Protein AF-D5XBJ7-F1 (afdb_monomer_lite)

Foldseek 3Di:
DDFFPVVVQPVPPPPVSVCLLPVLLPVLLVLLQVLLVVCVVVVPLDDPSVVSNLVSLQCNLVSLVVVLVVCCVPPVVVCVVVVVGLAPLNVLLVVLSSCLSVLSNVSNCLSVCVPPPPHDSVVSSVSNNVSSVSSVVSNVSSVVSRGDDRCPCVPPPPPPDD

InterPro domains:
  IPR046547 Protein of unknown function DUF6803 [PF20617] (1-156)

Radius of gyration: 18.48 Å; chains: 1; bounding box: 48×44×53 Å

Structure (mmCIF, N/CA/C/O backbone):
data_AF-D5XBJ7-F1
#
_entry.id   AF-D5XBJ7-F1
#
loop_
_atom_site.group_PDB
_atom_site.id
_atom_site.type_symbol
_atom_site.label_atom_id
_atom_site.label_alt_id
_atom_site.label_comp_id
_atom_site.label_asym_id
_atom_site.label_entity_id
_atom_site.label_seq_id
_atom_site.pdbx_PDB_ins_code
_atom_site.Cartn_x
_atom_site.Cartn_y
_atom_site.Cartn_z
_atom_site.occupancy
_atom_site.B_iso_or_equiv
_atom_site.auth_seq_id
_atom_site.auth_comp_id
_atom_site.auth_asym_id
_atom_site.auth_atom_id
_atom_site.pdbx_PDB_model_num
ATOM 1 N N . MET A 1 1 ? 24.979 -7.067 -12.080 1.00 55.56 1 MET A N 1
ATOM 2 C CA . MET A 1 1 ? 23.915 -7.919 -11.509 1.00 55.56 1 MET A CA 1
ATOM 3 C C . MET A 1 1 ? 22.605 -7.275 -11.901 1.00 55.56 1 MET A C 1
ATOM 5 O O . MET A 1 1 ? 22.445 -6.099 -11.602 1.00 55.56 1 MET A O 1
ATOM 9 N N . ASN A 1 2 ? 21.752 -7.970 -12.651 1.00 74.50 2 ASN A N 1
ATOM 10 C CA . ASN A 1 2 ? 20.471 -7.403 -13.062 1.00 74.50 2 ASN A CA 1
ATOM 11 C C . ASN A 1 2 ? 19.551 -7.367 -11.830 1.00 74.50 2 ASN A C 1
ATOM 13 O O . ASN A 1 2 ? 19.468 -8.354 -11.103 1.00 74.50 2 ASN A O 1
ATOM 17 N N . MET A 1 3 ? 18.941 -6.222 -11.538 1.00 83.50 3 MET A N 1
ATOM 18 C CA . MET A 1 3 ? 17.996 -6.068 -10.423 1.00 83.50 3 MET A CA 1
ATOM 19 C C . MET A 1 3 ? 16.570 -6.135 -10.972 1.00 83.50 3 MET A C 1
ATOM 21 O O . MET A 1 3 ? 16.345 -5.818 -12.139 1.00 83.50 3 MET A O 1
ATOM 25 N N . THR A 1 4 ? 15.592 -6.517 -10.153 1.00 88.31 4 THR A N 1
ATOM 26 C CA . THR A 1 4 ? 14.179 -6.317 -10.523 1.00 88.31 4 THR A CA 1
ATOM 27 C C . THR A 1 4 ? 13.886 -4.821 -10.683 1.00 88.31 4 THR A C 1
ATOM 29 O O . THR A 1 4 ? 14.533 -3.986 -10.044 1.00 88.31 4 THR A O 1
ATOM 32 N N . HIS A 1 5 ? 12.896 -4.461 -11.498 1.00 88.69 5 HIS A N 1
ATOM 33 C CA . HIS A 1 5 ? 12.428 -3.079 -11.627 1.00 88.69 5 HIS A CA 1
ATOM 34 C C . HIS A 1 5 ? 11.947 -2.522 -10.285 1.00 88.69 5 HIS A C 1
ATOM 36 O O . HIS A 1 5 ? 12.110 -1.334 -10.012 1.00 88.69 5 HIS A O 1
ATOM 42 N N . TYR A 1 6 ? 11.406 -3.381 -9.414 1.00 87.25 6 TYR A N 1
ATOM 43 C CA . TYR A 1 6 ? 11.057 -2.996 -8.051 1.00 87.25 6 TYR A CA 1
ATOM 44 C C . TYR A 1 6 ? 12.282 -2.531 -7.254 1.00 87.25 6 TYR A C 1
ATOM 46 O O . TYR A 1 6 ? 12.272 -1.445 -6.677 1.00 87.25 6 TYR A O 1
ATOM 54 N N . MET A 1 7 ? 13.362 -3.314 -7.248 1.00 88.31 7 MET A N 1
ATOM 55 C CA . MET A 1 7 ? 14.564 -2.920 -6.513 1.00 88.31 7 MET A CA 1
ATOM 56 C C . MET A 1 7 ? 15.309 -1.757 -7.161 1.00 88.31 7 MET A C 1
ATOM 58 O O . MET A 1 7 ? 15.878 -0.927 -6.454 1.00 88.31 7 MET A O 1
ATOM 62 N N . GLU A 1 8 ? 15.281 -1.651 -8.485 1.00 89.38 8 GLU A N 1
ATOM 63 C CA . GLU A 1 8 ? 15.838 -0.499 -9.191 1.00 89.38 8 GLU A CA 1
ATOM 64 C C . GLU A 1 8 ? 15.095 0.799 -8.855 1.00 89.38 8 GLU A C 1
ATOM 66 O O . GLU A 1 8 ? 15.740 1.822 -8.613 1.00 89.38 8 GLU A O 1
ATOM 71 N N . LEU A 1 9 ? 13.758 0.762 -8.775 1.00 90.19 9 LEU A N 1
ATOM 72 C CA . LEU A 1 9 ? 12.941 1.904 -8.358 1.00 90.19 9 LEU A CA 1
ATOM 73 C C . LEU A 1 9 ? 13.405 2.435 -6.997 1.00 90.19 9 LEU A C 1
ATOM 75 O O . LEU A 1 9 ? 13.548 3.643 -6.825 1.00 90.19 9 LEU A O 1
ATOM 79 N N . LEU A 1 10 ? 13.665 1.537 -6.046 1.00 88.50 10 LEU A N 1
ATOM 80 C CA . LEU A 1 10 ? 14.089 1.878 -4.685 1.00 88.50 10 LEU A CA 1
ATOM 81 C C . LEU A 1 10 ? 15.552 2.333 -4.592 1.00 88.50 10 LEU A C 1
ATOM 83 O O . LEU A 1 10 ? 15.912 3.091 -3.687 1.00 88.50 10 LEU A O 1
ATOM 87 N N . ALA A 1 11 ? 16.406 1.850 -5.494 1.00 88.06 11 ALA A N 1
ATOM 88 C CA . ALA A 1 11 ? 17.823 2.202 -5.543 1.00 88.06 11 ALA A CA 1
ATOM 89 C C . ALA A 1 11 ? 18.071 3.521 -6.288 1.00 88.06 11 ALA A C 1
ATOM 91 O O . ALA A 1 11 ? 19.027 4.239 -5.994 1.00 88.06 11 ALA A O 1
ATOM 92 N N . THR A 1 12 ? 17.198 3.863 -7.232 1.00 90.25 12 THR A N 1
ATOM 93 C CA . THR A 1 12 ? 17.296 5.101 -8.004 1.00 90.25 12 THR A CA 1
ATOM 94 C C . THR A 1 12 ? 16.882 6.294 -7.142 1.00 90.25 12 THR A C 1
ATOM 96 O O . THR A 1 12 ? 15.922 6.216 -6.382 1.00 90.25 12 THR A O 1
ATOM 99 N N . ASN A 1 13 ? 17.584 7.425 -7.276 1.00 89.06 13 ASN A N 1
ATOM 100 C CA . ASN A 1 13 ? 17.248 8.685 -6.598 1.00 89.06 13 ASN A CA 1
ATOM 101 C C . ASN A 1 13 ? 17.095 8.550 -5.065 1.00 89.06 13 ASN A C 1
ATOM 103 O O . ASN A 1 13 ? 16.156 9.074 -4.453 1.00 89.06 13 ASN A O 1
ATOM 107 N N . GLN A 1 14 ? 18.010 7.816 -4.427 1.00 87.62 14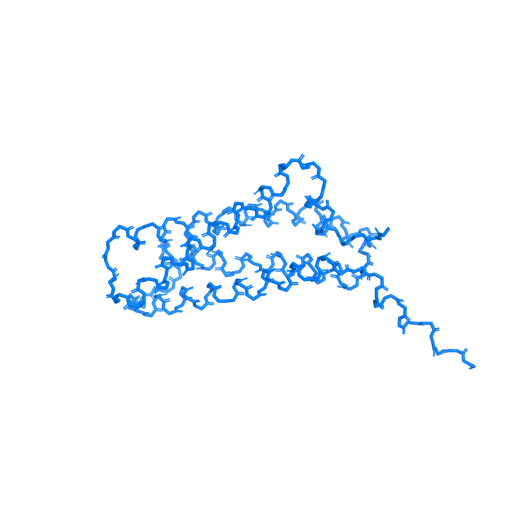 GLN A N 1
ATOM 108 C CA . GLN A 1 14 ? 18.061 7.749 -2.970 1.00 87.62 14 GLN A CA 1
ATOM 109 C C . GLN A 1 14 ? 18.389 9.128 -2.369 1.00 87.62 14 GLN A C 1
ATOM 111 O O . GLN A 1 14 ? 19.243 9.839 -2.900 1.00 87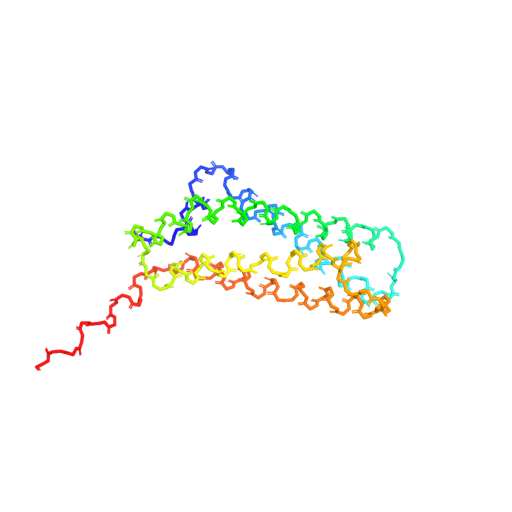.62 14 GLN A O 1
ATOM 116 N N . PRO A 1 15 ? 17.726 9.520 -1.262 1.00 92.12 15 PRO A N 1
ATOM 117 C CA . PRO A 1 15 ? 16.852 8.696 -0.411 1.00 92.12 15 PRO A CA 1
ATOM 118 C C . PRO A 1 15 ? 15.354 8.748 -0.772 1.00 92.12 15 PRO A C 1
ATOM 120 O O . PRO A 1 15 ? 14.552 8.034 -0.172 1.00 92.12 15 PRO A O 1
ATOM 123 N N . TRP A 1 16 ? 14.953 9.589 -1.725 1.00 94.62 16 TRP A N 1
ATOM 124 C CA . TRP A 1 16 ? 13.551 9.965 -1.925 1.00 94.62 16 TRP A CA 1
ATOM 125 C C . TRP A 1 16 ? 12.658 8.813 -2.376 1.0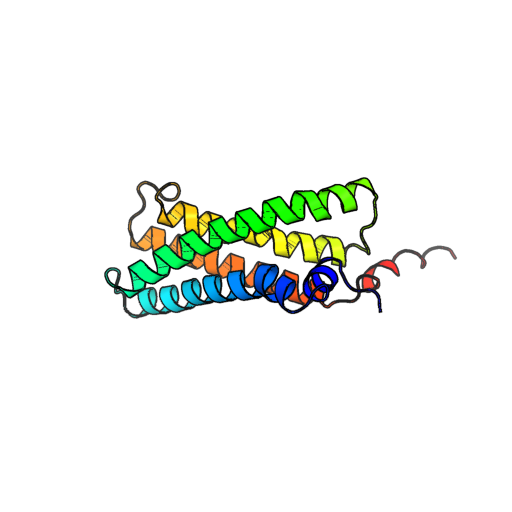0 94.62 16 TRP A C 1
ATOM 127 O O . TRP A 1 16 ? 11.584 8.628 -1.803 1.00 94.62 16 TRP A O 1
ATOM 137 N N . ASN A 1 17 ? 13.100 8.006 -3.344 1.00 94.12 17 ASN A N 1
ATOM 138 C CA . ASN A 1 17 ? 12.294 6.882 -3.824 1.00 94.12 17 ASN A CA 1
ATOM 139 C C . ASN A 1 17 ? 12.061 5.842 -2.725 1.00 94.12 17 ASN A C 1
ATOM 141 O O . ASN A 1 17 ? 10.941 5.372 -2.552 1.00 94.12 17 ASN A O 1
ATOM 145 N N . LEU A 1 18 ? 13.092 5.524 -1.939 1.00 92.50 18 LEU A N 1
ATOM 146 C CA . LEU A 1 18 ? 12.968 4.601 -0.812 1.00 92.50 18 LEU A CA 1
ATOM 147 C C . LEU A 1 18 ? 11.977 5.134 0.229 1.00 92.50 18 LEU A C 1
ATOM 149 O O . LEU A 1 18 ? 11.135 4.383 0.722 1.00 92.50 18 LEU A O 1
ATOM 153 N N . ILE A 1 19 ? 12.030 6.433 0.532 1.00 95.31 19 ILE A N 1
ATOM 154 C CA . ILE A 1 19 ? 11.104 7.053 1.485 1.00 95.31 19 ILE A CA 1
ATOM 155 C C . ILE A 1 19 ? 9.660 6.967 0.979 1.00 95.31 19 ILE A C 1
ATOM 157 O O . ILE A 1 19 ? 8.776 6.531 1.717 1.00 95.31 19 ILE A O 1
ATOM 161 N N . ILE A 1 20 ? 9.428 7.357 -0.275 1.00 95.12 20 ILE A N 1
ATOM 162 C CA . ILE A 1 20 ? 8.088 7.458 -0.863 1.00 95.12 20 ILE A CA 1
ATOM 163 C C . ILE A 1 20 ? 7.487 6.072 -1.099 1.00 95.12 20 ILE A C 1
ATOM 165 O O . ILE A 1 20 ? 6.368 5.802 -0.677 1.00 95.12 20 ILE A O 1
ATOM 169 N N . PHE A 1 21 ? 8.221 5.175 -1.755 1.00 94.62 21 PHE A N 1
ATOM 170 C CA . PHE A 1 21 ? 7.684 3.887 -2.193 1.00 94.62 21 PHE A CA 1
ATOM 171 C C . PHE A 1 21 ? 7.765 2.795 -1.119 1.00 94.62 21 PHE A C 1
ATOM 173 O O . PHE A 1 21 ? 7.108 1.765 -1.255 1.00 94.62 21 PHE A O 1
ATOM 180 N N . MET A 1 22 ? 8.517 2.989 -0.034 1.00 93.88 22 MET A N 1
ATOM 181 C CA . MET A 1 22 ? 8.648 1.963 1.004 1.00 93.88 22 MET A CA 1
ATOM 182 C C . MET A 1 22 ? 8.515 2.506 2.416 1.00 93.88 22 MET A C 1
ATOM 184 O O . MET A 1 22 ? 7.640 2.040 3.140 1.00 93.88 22 MET A O 1
ATOM 188 N N . ALA A 1 23 ? 9.340 3.472 2.824 1.00 94.75 23 ALA A N 1
ATOM 189 C CA . ALA A 1 23 ? 9.404 3.847 4.236 1.00 94.75 23 ALA A CA 1
ATOM 190 C C . ALA A 1 23 ? 8.064 4.392 4.746 1.00 94.75 23 ALA A C 1
ATOM 192 O O . ALA A 1 23 ? 7.570 3.928 5.769 1.00 94.75 23 ALA A O 1
ATOM 193 N N . VAL A 1 24 ? 7.441 5.328 4.021 1.00 95.75 24 VAL A N 1
ATOM 194 C CA . VAL A 1 24 ? 6.146 5.896 4.424 1.00 95.75 24 VAL A CA 1
ATOM 195 C C . VAL A 1 24 ? 5.044 4.823 4.465 1.00 95.75 24 VAL A C 1
ATOM 197 O O . VAL A 1 24 ? 4.404 4.699 5.512 1.00 95.75 24 VAL A O 1
ATOM 200 N N . PRO A 1 25 ? 4.827 4.005 3.412 1.00 93.62 25 PRO A N 1
ATOM 201 C CA . PRO A 1 25 ? 3.854 2.916 3.465 1.00 93.62 25 PRO A CA 1
ATOM 202 C C . PRO A 1 25 ? 4.092 1.920 4.601 1.00 93.62 25 PRO A C 1
ATOM 204 O O . PRO A 1 25 ? 3.144 1.558 5.294 1.00 93.62 25 PRO A O 1
ATOM 207 N N . VAL A 1 26 ? 5.342 1.490 4.804 1.00 94.19 26 VAL A N 1
ATOM 208 C CA . VAL A 1 26 ? 5.696 0.476 5.807 1.00 94.19 26 VAL A CA 1
ATOM 209 C C . VAL A 1 26 ? 5.501 1.022 7.214 1.00 94.19 26 VAL A C 1
ATOM 211 O O . VAL A 1 26 ? 4.811 0.387 7.999 1.00 94.19 26 VAL A O 1
ATOM 214 N N . ILE A 1 27 ? 5.992 2.227 7.516 1.00 95.69 27 ILE A N 1
ATOM 215 C CA . ILE A 1 27 ? 5.816 2.843 8.841 1.00 95.69 27 ILE A CA 1
ATOM 216 C C . ILE A 1 27 ? 4.329 3.007 9.169 1.00 95.69 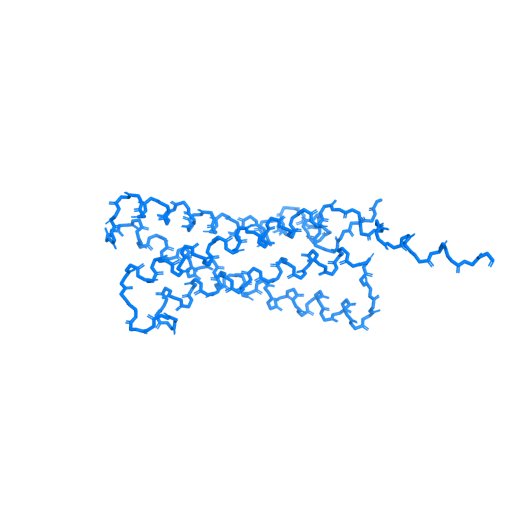27 ILE A C 1
ATOM 218 O O . ILE A 1 27 ? 3.903 2.724 10.292 1.00 95.69 27 ILE A O 1
ATOM 222 N N . LEU A 1 28 ? 3.517 3.444 8.201 1.00 95.38 28 LEU A N 1
ATOM 223 C CA . LEU A 1 28 ? 2.075 3.567 8.403 1.00 95.38 28 LEU A CA 1
ATOM 224 C C . LEU A 1 28 ? 1.421 2.199 8.627 1.00 95.38 28 LEU A C 1
ATOM 226 O O . LEU A 1 28 ? 0.641 2.049 9.567 1.00 95.38 28 LEU A O 1
ATOM 230 N N . ALA A 1 29 ? 1.756 1.198 7.814 1.00 93.44 29 ALA A N 1
ATOM 231 C CA . ALA A 1 29 ? 1.214 -0.149 7.949 1.00 93.44 29 ALA A CA 1
ATOM 232 C C . ALA A 1 29 ? 1.624 -0.824 9.267 1.00 93.44 29 ALA A C 1
ATOM 234 O O . ALA A 1 29 ? 0.792 -1.447 9.922 1.00 93.44 29 ALA A O 1
ATOM 235 N N . GLU A 1 30 ? 2.872 -0.660 9.701 1.00 94.44 30 GLU A N 1
ATOM 236 C CA . GLU A 1 30 ? 3.365 -1.149 10.991 1.00 94.44 30 GLU A CA 1
ATOM 237 C C . GLU A 1 30 ? 2.695 -0.418 12.154 1.00 94.44 30 GLU A C 1
ATOM 239 O O . GLU A 1 30 ? 2.290 -1.053 13.125 1.00 94.44 30 GLU A O 1
ATOM 244 N N . THR A 1 31 ? 2.487 0.898 12.041 1.00 94.50 31 THR A N 1
ATOM 245 C CA . THR A 1 31 ? 1.729 1.666 13.041 1.00 94.50 31 THR A CA 1
ATOM 246 C C . THR A 1 31 ? 0.314 1.111 13.186 1.00 94.50 31 THR A C 1
ATOM 248 O O . THR A 1 31 ? -0.164 0.915 14.308 1.00 94.50 31 THR A O 1
ATOM 251 N N . VAL A 1 32 ? -0.352 0.811 12.067 1.00 94.19 32 VAL A N 1
ATOM 252 C CA . VAL A 1 32 ? -1.668 0.161 12.059 1.00 94.19 32 VAL A CA 1
ATOM 253 C C . VAL A 1 32 ? -1.586 -1.220 12.711 1.00 94.19 32 VAL A C 1
ATOM 255 O O . VAL A 1 32 ? -2.331 -1.485 13.647 1.00 94.19 32 VAL A O 1
ATOM 258 N N . ALA A 1 33 ? -0.642 -2.067 12.302 1.00 93.06 33 ALA A N 1
ATOM 259 C CA . ALA A 1 33 ? -0.496 -3.426 12.820 1.00 93.06 33 ALA A CA 1
ATOM 260 C C . ALA A 1 33 ? -0.235 -3.475 14.333 1.00 93.06 33 ALA A C 1
ATOM 262 O O . ALA A 1 33 ? -0.889 -4.220 15.063 1.00 93.06 33 ALA A O 1
ATOM 263 N N . VAL A 1 34 ? 0.698 -2.655 14.817 1.00 93.12 34 VAL A N 1
ATOM 264 C CA . VAL A 1 34 ? 1.071 -2.599 16.233 1.00 93.12 34 VAL A CA 1
ATOM 265 C C . VAL A 1 34 ? -0.089 -2.063 17.065 1.00 93.12 34 VAL A C 1
ATOM 267 O O . VAL A 1 34 ? -0.465 -2.674 18.065 1.00 93.12 34 VAL A O 1
ATOM 270 N N . SER A 1 35 ? -0.700 -0.949 16.650 1.00 91.31 35 SER A N 1
ATOM 271 C CA . SER A 1 35 ? -1.849 -0.388 17.371 1.00 91.31 35 SER A CA 1
ATOM 272 C C . SER A 1 35 ? -3.050 -1.338 17.384 1.00 91.31 35 SER A C 1
ATOM 274 O O . SER A 1 35 ? -3.722 -1.439 18.409 1.00 91.31 35 SER A O 1
ATOM 276 N N . GLU A 1 36 ? -3.278 -2.082 16.298 1.00 89.75 36 GLU A N 1
ATOM 277 C CA . GLU A 1 36 ? -4.316 -3.114 16.213 1.00 89.75 36 GLU A CA 1
ATOM 278 C C . GLU A 1 36 ? -4.085 -4.223 17.243 1.00 89.75 36 GLU A C 1
ATOM 280 O O . GLU A 1 36 ? -4.992 -4.586 17.993 1.00 89.75 36 GLU A O 1
ATOM 285 N N . LEU A 1 37 ? -2.848 -4.715 17.336 1.00 89.00 37 LEU A N 1
ATOM 286 C CA . LEU A 1 37 ? -2.468 -5.760 18.280 1.00 89.00 37 LEU A CA 1
ATOM 287 C C . LEU A 1 37 ? -2.733 -5.332 19.734 1.00 89.00 37 LEU A C 1
ATOM 289 O O . LEU A 1 37 ? -3.308 -6.090 20.516 1.00 89.00 37 LEU A O 1
ATOM 293 N N . PHE A 1 38 ? -2.385 -4.092 20.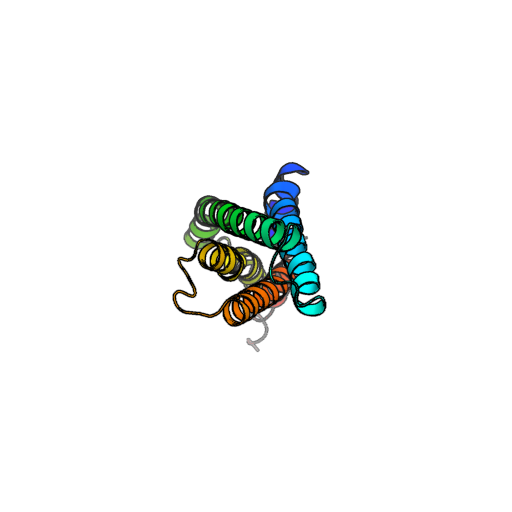086 1.00 88.81 38 PHE A N 1
ATOM 294 C CA . PHE A 1 38 ? -2.669 -3.529 21.409 1.00 88.81 38 PHE A CA 1
ATOM 295 C C . PHE A 1 38 ? -4.172 -3.391 21.695 1.00 88.81 38 PHE A C 1
ATOM 297 O O . PHE A 1 38 ? -4.608 -3.677 22.813 1.00 88.81 38 PHE A O 1
ATOM 304 N N . ILE A 1 39 ? -4.975 -2.978 20.708 1.00 86.94 39 ILE A N 1
ATOM 305 C CA . ILE A 1 39 ? -6.439 -2.875 20.843 1.00 86.94 39 ILE A CA 1
ATOM 306 C C . ILE A 1 39 ? -7.052 -4.259 21.092 1.00 86.94 39 ILE A C 1
ATOM 308 O O . ILE A 1 39 ? -7.907 -4.398 21.972 1.00 86.94 39 ILE A O 1
ATOM 312 N N . LEU A 1 40 ? -6.587 -5.282 20.367 1.00 85.75 40 LEU A N 1
ATOM 313 C CA . LEU A 1 40 ? -7.057 -6.662 20.505 1.00 85.75 40 LEU A CA 1
ATOM 314 C C . LEU A 1 40 ? -6.697 -7.264 21.871 1.00 85.75 40 LEU A C 1
ATOM 316 O O . LEU A 1 40 ? -7.577 -7.811 22.537 1.00 85.75 40 LEU A O 1
ATOM 320 N N . PHE A 1 41 ? -5.448 -7.119 22.328 1.00 84.00 41 PHE A N 1
ATOM 321 C CA . PHE A 1 41 ? -5.026 -7.636 23.638 1.00 84.00 41 PHE A CA 1
ATOM 322 C C . PHE A 1 41 ? -5.662 -6.889 24.812 1.00 84.00 41 PHE A C 1
ATOM 324 O O . PHE A 1 41 ? -6.057 -7.510 25.797 1.00 84.00 41 PHE A O 1
ATOM 331 N N . GLY A 1 42 ? -5.794 -5.565 24.712 1.00 80.44 42 GLY A N 1
ATOM 332 C CA . GLY A 1 42 ? -6.414 -4.752 25.758 1.00 80.44 42 GLY A CA 1
ATOM 333 C C . GLY A 1 42 ? -7.944 -4.813 25.771 1.00 80.44 42 GLY A C 1
ATOM 334 O O . GLY A 1 42 ? -8.553 -4.275 26.693 1.00 80.44 42 GLY A O 1
ATOM 335 N N . ARG A 1 43 ? -8.571 -5.399 24.734 1.00 75.62 43 ARG A N 1
ATOM 336 C CA . ARG A 1 43 ? -10.020 -5.323 24.437 1.00 75.62 43 ARG A CA 1
ATOM 337 C C . ARG A 1 43 ? -10.576 -3.895 24.542 1.00 75.62 43 ARG A C 1
ATOM 339 O O . ARG A 1 43 ? -11.759 -3.696 24.814 1.00 75.62 43 ARG A O 1
ATOM 346 N N . ASN A 1 44 ? -9.721 -2.893 24.332 1.00 72.38 44 ASN A N 1
ATOM 347 C CA . ASN A 1 44 ? -10.068 -1.496 24.521 1.00 72.38 44 ASN A CA 1
ATOM 348 C C . ASN A 1 44 ? -10.477 -0.889 23.180 1.00 72.38 44 ASN A C 1
ATOM 350 O O . ASN A 1 44 ? -9.666 -0.348 22.429 1.00 72.38 44 ASN A O 1
ATOM 354 N N . LEU A 1 45 ? -11.766 -1.028 22.879 1.00 67.50 45 LEU A N 1
ATOM 355 C CA . LEU A 1 45 ? -12.371 -0.649 21.602 1.00 67.50 45 LEU A CA 1
ATOM 356 C C . LEU A 1 45 ? -12.536 0.870 21.427 1.00 67.50 45 LEU A C 1
ATOM 358 O O . LEU A 1 45 ? -12.932 1.326 20.356 1.00 67.50 45 LEU A O 1
ATOM 362 N N . SER A 1 46 ? -12.220 1.658 22.458 1.00 63.75 46 SER A N 1
ATOM 363 C CA . SER A 1 46 ? -12.421 3.105 22.500 1.00 63.75 46 SER A CA 1
ATOM 364 C C . SER A 1 46 ? -11.190 3.825 23.049 1.00 63.75 46 SER A C 1
ATOM 366 O O . SER A 1 46 ? -10.684 3.473 24.108 1.00 63.75 46 SER A O 1
ATOM 368 N N . GLY A 1 47 ? -10.718 4.874 22.371 1.00 82.25 47 GLY A N 1
ATOM 369 C CA . GLY A 1 47 ? -9.658 5.732 22.907 1.00 82.25 47 GLY A CA 1
ATOM 370 C C . GLY A 1 47 ? -8.744 6.345 21.852 1.00 82.25 47 GLY A C 1
ATOM 371 O O . GLY A 1 47 ? -8.963 6.211 20.645 1.00 82.25 47 GLY A O 1
ATOM 372 N N . GLY A 1 48 ? -7.689 7.015 22.326 1.00 85.00 48 GLY A N 1
ATOM 373 C CA . GLY A 1 48 ? -6.693 7.667 21.470 1.00 85.00 48 GLY A CA 1
ATOM 374 C C . GLY A 1 48 ? -5.988 6.695 20.521 1.00 85.00 48 GLY A C 1
ATOM 375 O O . GLY A 1 48 ? -5.784 7.029 19.358 1.00 85.00 48 GLY A O 1
ATOM 376 N N . LEU A 1 49 ? -5.710 5.467 20.975 1.00 86.38 49 LEU A N 1
ATOM 377 C CA . LEU A 1 49 ? -5.047 4.447 20.161 1.00 86.38 49 LEU A CA 1
ATOM 378 C C . LEU A 1 49 ? -5.919 3.970 18.991 1.00 86.38 49 LEU A C 1
ATOM 380 O O . LEU A 1 49 ? -5.425 3.878 17.871 1.00 86.38 49 LEU A O 1
ATOM 384 N N . ARG A 1 50 ? -7.228 3.758 19.208 1.00 86.81 50 ARG A N 1
ATOM 385 C CA . ARG A 1 50 ? -8.159 3.414 18.119 1.00 86.81 50 ARG A CA 1
ATOM 386 C C . ARG A 1 50 ? -8.283 4.549 17.108 1.00 86.81 50 ARG A C 1
ATOM 388 O O . ARG A 1 50 ? -8.348 4.299 15.910 1.00 86.81 50 ARG A O 1
ATOM 395 N N . ARG A 1 51 ? -8.274 5.802 17.575 1.00 88.62 51 ARG A N 1
ATOM 396 C CA . ARG A 1 51 ? -8.291 6.972 16.688 1.00 88.62 51 ARG A CA 1
ATOM 397 C C . ARG A 1 51 ? -7.007 7.078 15.861 1.00 88.62 51 ARG A C 1
ATOM 399 O O . ARG A 1 51 ? -7.096 7.370 14.673 1.00 88.62 51 ARG A O 1
ATOM 406 N N . LEU A 1 52 ? -5.845 6.827 16.468 1.00 91.25 52 LEU A N 1
ATOM 407 C CA . LEU A 1 52 ? -4.560 6.799 15.768 1.00 91.25 52 LEU A CA 1
ATOM 408 C C . LEU A 1 52 ? -4.536 5.697 14.705 1.00 91.25 52 LEU A C 1
ATOM 410 O O . LEU A 1 52 ? -4.230 5.989 13.555 1.00 91.25 52 LEU A O 1
ATOM 414 N N . ASN A 1 53 ? -4.917 4.474 15.079 1.00 92.50 53 ASN A N 1
ATOM 415 C CA . ASN A 1 53 ? -5.018 3.324 14.181 1.00 92.50 53 ASN A CA 1
ATOM 416 C C . ASN A 1 53 ? -5.910 3.643 12.968 1.00 92.50 53 ASN A C 1
ATOM 418 O O . ASN A 1 53 ? -5.470 3.520 11.828 1.00 92.50 53 ASN A O 1
ATOM 422 N N . LYS A 1 54 ? -7.106 4.188 13.219 1.00 92.06 54 LYS A N 1
ATOM 42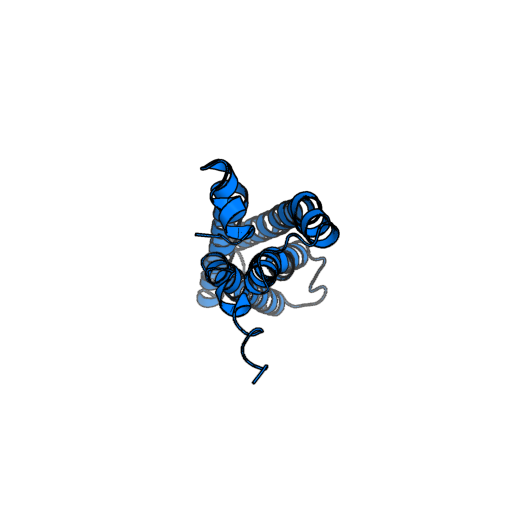3 C CA . LYS A 1 54 ? -8.040 4.627 12.179 1.00 92.06 54 LYS A CA 1
ATOM 424 C C . LYS A 1 54 ? -7.430 5.650 11.222 1.00 92.06 54 LYS A C 1
ATOM 426 O O . LYS A 1 54 ? -7.523 5.500 10.006 1.00 92.06 54 LYS A O 1
ATOM 431 N N . ILE A 1 55 ? -6.825 6.712 11.757 1.00 94.81 55 ILE A N 1
ATOM 432 C CA . ILE A 1 55 ? -6.221 7.771 10.936 1.00 94.81 55 ILE A CA 1
ATOM 433 C C . ILE A 1 55 ? -5.056 7.205 10.119 1.00 94.81 55 ILE A C 1
ATOM 435 O O . ILE A 1 55 ? -4.986 7.454 8.917 1.00 94.81 55 ILE A O 1
ATOM 439 N N . ALA A 1 56 ? -4.183 6.413 10.744 1.00 95.06 56 ALA A N 1
ATOM 440 C CA . ALA A 1 56 ? -3.060 5.771 10.074 1.00 95.06 56 ALA A CA 1
ATOM 441 C C . ALA A 1 56 ? -3.536 4.839 8.951 1.00 95.06 56 ALA A C 1
ATOM 443 O O . ALA A 1 56 ? -3.013 4.926 7.846 1.00 95.06 56 ALA A O 1
ATOM 444 N N . GLY A 1 57 ? -4.574 4.029 9.184 1.00 94.12 57 GLY A N 1
ATOM 445 C CA . GLY A 1 57 ? -5.149 3.126 8.185 1.00 94.12 57 GLY A CA 1
ATOM 446 C C . GLY A 1 57 ? -5.774 3.854 6.995 1.00 94.12 57 GLY A C 1
ATOM 447 O O . GLY A 1 57 ? -5.607 3.432 5.851 1.00 94.12 57 GLY A O 1
ATOM 448 N N . ILE A 1 58 ? -6.447 4.985 7.232 1.00 95.94 58 ILE A N 1
ATOM 449 C CA . ILE A 1 58 ? -6.977 5.837 6.156 1.00 95.94 58 ILE A CA 1
ATOM 450 C C . ILE A 1 58 ? -5.828 6.442 5.343 1.00 95.94 58 ILE A C 1
ATOM 452 O O . ILE A 1 58 ? -5.815 6.327 4.119 1.00 95.94 58 ILE A O 1
ATOM 456 N N . ILE A 1 59 ? -4.845 7.057 6.006 1.00 97.06 59 ILE A N 1
ATOM 457 C CA . ILE A 1 59 ? -3.707 7.679 5.315 1.00 97.06 59 ILE A CA 1
ATOM 458 C C . ILE A 1 59 ? -2.926 6.623 4.524 1.00 97.06 59 ILE A C 1
ATOM 460 O O . ILE A 1 59 ? -2.629 6.857 3.355 1.00 97.06 59 ILE A O 1
ATOM 464 N N . ALA A 1 60 ? -2.653 5.456 5.115 1.00 95.38 60 ALA A N 1
ATOM 465 C CA . ALA A 1 60 ? -1.897 4.373 4.491 1.00 95.38 60 ALA A CA 1
ATOM 466 C C . ALA A 1 60 ? -2.512 3.924 3.163 1.00 95.38 60 ALA A C 1
ATOM 468 O O . ALA A 1 60 ? -1.816 3.889 2.149 1.00 95.38 60 ALA A O 1
ATOM 469 N N . GLY A 1 61 ? -3.810 3.610 3.141 1.00 96.12 61 GLY A N 1
ATOM 470 C CA . GLY A 1 61 ? -4.441 3.107 1.923 1.00 96.12 61 GLY A CA 1
ATOM 471 C C . GLY A 1 61 ? -4.596 4.168 0.845 1.00 96.12 61 GLY A C 1
ATOM 472 O O . GLY A 1 61 ? -4.284 3.881 -0.306 1.00 96.12 61 GLY A O 1
ATOM 473 N N . PHE A 1 62 ? -4.976 5.406 1.176 1.00 97.38 62 PHE A N 1
ATOM 474 C CA . PHE A 1 62 ? -5.026 6.473 0.164 1.00 97.38 62 PHE A CA 1
ATOM 475 C C . PHE A 1 62 ? -3.641 6.814 -0.394 1.00 97.38 62 PHE A C 1
ATOM 477 O O . PHE A 1 62 ? -3.494 6.999 -1.604 1.00 97.38 62 PHE A O 1
ATOM 484 N N . TYR A 1 63 ? -2.620 6.851 0.463 1.00 97.25 63 TYR A N 1
ATOM 485 C CA . TYR A 1 63 ? -1.240 7.063 0.037 1.00 97.25 63 TYR A CA 1
ATOM 486 C C . TYR A 1 63 ? -0.779 5.949 -0.913 1.00 97.25 63 TYR A C 1
ATOM 488 O O . TYR A 1 63 ? -0.254 6.224 -1.994 1.00 97.25 63 TYR A O 1
ATOM 496 N N . PHE A 1 64 ? -1.055 4.690 -0.561 1.00 96.88 64 PHE A N 1
ATOM 497 C CA . PHE A 1 64 ? -0.671 3.547 -1.384 1.00 96.88 64 PHE A CA 1
ATOM 498 C C . PHE A 1 64 ? -1.467 3.448 -2.690 1.00 96.88 64 PHE A C 1
ATOM 500 O O . PHE A 1 64 ? -0.914 3.042 -3.707 1.00 96.88 64 PHE A O 1
ATOM 507 N N . VAL A 1 65 ? -2.732 3.884 -2.720 1.00 97.75 65 VAL A N 1
ATOM 508 C CA . VAL A 1 65 ? -3.490 4.046 -3.975 1.00 97.75 65 VAL A CA 1
ATOM 509 C C . VAL A 1 65 ? -2.814 5.070 -4.890 1.00 97.75 65 VAL A C 1
ATOM 511 O O . VAL A 1 65 ? -2.706 4.834 -6.093 1.00 97.75 65 VAL A O 1
ATOM 514 N N . GLY A 1 66 ? -2.318 6.181 -4.338 1.00 97.38 66 GLY A N 1
ATOM 515 C CA . GLY A 1 66 ? -1.540 7.165 -5.096 1.00 97.38 66 GLY A CA 1
ATOM 516 C C . GLY A 1 66 ? -0.293 6.548 -5.734 1.00 97.38 66 GLY A C 1
ATOM 517 O O . GLY A 1 66 ? -0.075 6.706 -6.937 1.00 97.38 66 GLY A O 1
ATOM 518 N N . ILE A 1 67 ? 0.471 5.778 -4.954 1.00 96.75 67 ILE A N 1
ATOM 519 C CA . ILE A 1 67 ? 1.628 5.015 -5.448 1.00 96.75 67 ILE A CA 1
ATOM 520 C C . ILE A 1 67 ? 1.216 4.027 -6.537 1.00 96.75 67 ILE A C 1
ATOM 522 O O . ILE A 1 67 ? 1.852 3.981 -7.590 1.00 96.75 67 ILE A O 1
ATOM 526 N N . PHE A 1 68 ? 0.154 3.256 -6.300 1.00 96.94 68 PHE A N 1
ATOM 527 C CA . PHE A 1 68 ? -0.342 2.267 -7.245 1.00 96.94 68 PHE A CA 1
ATOM 528 C C . PHE A 1 68 ? -0.661 2.921 -8.587 1.00 96.94 68 PHE A C 1
ATOM 530 O O . PHE A 1 68 ? -0.145 2.490 -9.609 1.00 96.94 68 PHE A O 1
ATOM 537 N N . ILE A 1 69 ? -1.454 3.997 -8.594 1.00 97.62 69 ILE A N 1
ATOM 538 C CA . ILE A 1 69 ? -1.831 4.696 -9.830 1.00 97.62 69 ILE A CA 1
ATOM 539 C C . ILE A 1 69 ? -0.595 5.254 -10.539 1.00 97.62 69 ILE A C 1
ATOM 541 O O . ILE A 1 69 ? -0.508 5.163 -11.766 1.00 97.62 69 ILE A O 1
ATOM 545 N N . TYR A 1 70 ? 0.344 5.829 -9.783 1.00 96.56 70 TYR A N 1
ATOM 546 C CA . TYR A 1 70 ? 1.584 6.363 -10.331 1.00 96.56 70 TYR A CA 1
ATOM 547 C C . TYR A 1 70 ? 2.388 5.262 -11.029 1.00 96.56 70 TYR A C 1
ATOM 549 O O . TYR A 1 70 ? 2.580 5.336 -12.239 1.00 96.56 70 TYR A O 1
ATOM 557 N N . LEU A 1 71 ? 2.767 4.204 -10.308 1.00 94.88 71 LEU A N 1
ATOM 558 C CA . LEU A 1 71 ? 3.600 3.121 -10.839 1.00 94.88 71 LEU A CA 1
ATOM 559 C C . LEU A 1 71 ? 2.888 2.279 -11.892 1.00 94.88 71 LEU A C 1
ATOM 561 O O . LEU A 1 71 ? 3.525 1.788 -12.822 1.00 94.88 71 LEU A O 1
ATOM 565 N N . PHE A 1 72 ? 1.569 2.131 -11.801 1.00 95.00 72 PHE A N 1
ATOM 566 C CA . PHE A 1 72 ? 0.807 1.440 -12.832 1.00 95.00 72 PHE A CA 1
ATOM 567 C C . PHE A 1 72 ? 0.929 2.165 -14.180 1.00 95.00 72 PHE A C 1
ATOM 569 O O . PHE A 1 72 ? 1.120 1.529 -15.214 1.00 95.00 72 PHE A O 1
ATOM 576 N N . LYS A 1 73 ? 0.892 3.503 -14.168 1.00 94.69 73 LYS A N 1
ATOM 577 C CA . LYS A 1 73 ? 1.029 4.327 -15.377 1.00 94.69 73 LYS A CA 1
ATOM 578 C C . LYS A 1 73 ? 2.472 4.509 -15.835 1.00 94.69 73 LYS A C 1
ATOM 580 O O . LYS A 1 73 ? 2.706 4.532 -17.038 1.00 94.69 73 LYS A O 1
ATOM 585 N N . THR A 1 74 ? 3.413 4.685 -14.911 1.00 92.75 74 THR A N 1
ATOM 586 C CA . THR A 1 74 ? 4.805 5.029 -15.243 1.00 92.75 74 THR A CA 1
ATOM 587 C C . THR A 1 74 ? 5.713 3.819 -15.409 1.00 92.75 74 THR A C 1
ATOM 589 O O . THR A 1 74 ? 6.712 3.930 -16.109 1.00 92.75 74 THR A O 1
ATOM 592 N N . ALA A 1 75 ? 5.370 2.675 -14.813 1.00 91.56 75 ALA A N 1
ATOM 593 C CA . ALA A 1 75 ? 6.156 1.449 -14.896 1.00 91.56 75 ALA A CA 1
ATOM 594 C C . ALA A 1 75 ? 5.359 0.305 -15.534 1.00 91.56 75 ALA A C 1
ATOM 596 O O . ALA A 1 75 ? 5.720 -0.154 -16.610 1.00 91.56 75 ALA A O 1
ATOM 597 N N . VAL A 1 76 ? 4.245 -0.136 -14.940 1.00 92.62 76 VAL A N 1
ATOM 598 C CA . VAL A 1 76 ? 3.569 -1.382 -15.367 1.00 92.62 76 VAL A CA 1
ATOM 599 C C . VAL A 1 76 ? 3.086 -1.331 -16.816 1.00 92.62 76 VAL A C 1
ATOM 601 O O . VAL A 1 76 ? 3.360 -2.263 -17.573 1.00 92.62 76 VAL A O 1
ATOM 604 N N . ILE A 1 77 ? 2.371 -0.269 -17.210 1.00 92.50 77 ILE A N 1
ATOM 605 C CA . ILE A 1 77 ? 1.868 -0.123 -18.584 1.00 92.50 77 ILE A CA 1
ATOM 606 C C . ILE A 1 77 ? 3.034 -0.063 -19.588 1.00 92.50 77 ILE A C 1
ATOM 608 O O . ILE A 1 77 ? 3.036 -0.892 -20.499 1.00 92.50 77 ILE A O 1
ATOM 612 N N . PRO A 1 78 ? 4.036 0.832 -19.437 1.00 91.38 78 PRO A N 1
ATOM 613 C CA . PRO A 1 78 ? 5.191 0.868 -20.334 1.00 91.38 78 PRO A CA 1
ATOM 614 C C . PRO A 1 78 ? 5.953 -0.458 -20.412 1.00 91.38 78 PRO A C 1
ATOM 616 O O . PRO A 1 78 ? 6.166 -0.955 -21.513 1.00 91.38 78 PRO A O 1
ATOM 619 N N . LEU A 1 79 ? 6.280 -1.075 -19.270 1.00 91.88 79 LEU A N 1
ATOM 620 C CA . LEU A 1 79 ? 7.032 -2.337 -19.217 1.00 91.88 79 LEU A CA 1
ATOM 621 C C . LEU A 1 79 ? 6.286 -3.478 -19.913 1.00 91.88 79 LEU A C 1
ATOM 623 O O . LEU A 1 79 ? 6.883 -4.276 -20.632 1.00 91.88 79 LEU A O 1
ATOM 627 N N . THR A 1 80 ? 4.966 -3.540 -19.735 1.00 90.81 80 THR A N 1
ATOM 628 C CA . THR A 1 80 ? 4.134 -4.575 -20.363 1.00 90.81 80 THR A CA 1
ATOM 629 C C . THR A 1 80 ? 3.961 -4.334 -21.858 1.00 90.81 80 THR A C 1
ATOM 631 O O . THR A 1 80 ? 3.997 -5.289 -22.628 1.00 90.81 80 THR A O 1
ATOM 634 N N . ALA A 1 81 ? 3.801 -3.079 -22.285 1.00 90.69 81 ALA A N 1
ATOM 635 C CA . ALA A 1 81 ? 3.655 -2.734 -23.697 1.00 90.69 81 ALA A CA 1
ATOM 636 C C . ALA A 1 81 ? 4.962 -2.918 -24.486 1.00 90.69 81 ALA A C 1
ATOM 638 O O . ALA A 1 81 ? 4.922 -3.360 -25.632 1.00 90.69 81 ALA A O 1
ATOM 639 N N . ALA A 1 82 ? 6.105 -2.596 -23.875 1.00 89.69 82 ALA A N 1
ATOM 640 C CA . ALA A 1 82 ? 7.426 -2.746 -24.481 1.00 89.69 82 ALA A CA 1
ATOM 641 C C . ALA A 1 82 ? 7.995 -4.172 -24.351 1.00 89.69 82 ALA A C 1
ATOM 643 O O . ALA A 1 82 ? 8.954 -4.514 -25.037 1.00 89.69 82 ALA A O 1
ATOM 644 N N . GLY A 1 83 ? 7.405 -5.019 -23.496 1.00 88.19 83 GLY A N 1
ATOM 645 C CA . GLY A 1 83 ? 7.901 -6.373 -23.239 1.00 88.19 83 GLY A CA 1
ATOM 646 C C . GLY A 1 83 ? 9.234 -6.395 -22.484 1.00 88.19 83 GLY A C 1
ATOM 647 O O . GLY A 1 83 ? 9.989 -7.353 -22.604 1.00 88.19 83 GLY A O 1
ATOM 648 N N . GLU A 1 84 ? 9.525 -5.352 -21.707 1.00 89.81 84 GLU A N 1
ATOM 649 C CA . GLU A 1 84 ? 10.828 -5.122 -21.063 1.00 89.81 84 GLU A CA 1
ATOM 650 C C . GLU A 1 84 ? 10.950 -5.762 -19.671 1.00 89.81 84 GLU A C 1
ATOM 652 O O . GLU A 1 84 ? 11.877 -5.470 -18.918 1.00 89.81 84 GLU A O 1
ATOM 657 N N . TRP A 1 85 ? 10.030 -6.655 -19.303 1.00 90.69 85 TRP A N 1
ATOM 658 C CA . TRP A 1 85 ? 10.117 -7.405 -18.051 1.00 90.69 85 TRP A CA 1
ATOM 659 C C . TRP A 1 85 ? 11.393 -8.253 -18.004 1.00 90.69 85 TRP A C 1
ATOM 661 O O . TRP A 1 85 ? 11.677 -9.022 -18.922 1.00 90.69 85 TRP A O 1
ATOM 671 N N . ARG A 1 86 ? 12.138 -8.177 -16.895 1.00 87.44 86 ARG A N 1
ATOM 672 C CA . ARG A 1 86 ? 13.434 -8.875 -16.744 1.00 87.44 86 ARG A CA 1
ATOM 673 C C . ARG A 1 86 ? 13.301 -10.369 -16.438 1.00 87.44 86 ARG A C 1
ATOM 675 O O . ARG A 1 86 ? 14.300 -11.057 -16.288 1.00 87.44 86 ARG A O 1
ATOM 682 N N . GLY A 1 87 ? 12.074 -10.874 -16.316 1.00 88.44 87 GLY A N 1
ATOM 683 C CA . GLY A 1 87 ? 11.767 -12.274 -16.030 1.00 88.44 87 GLY A CA 1
ATOM 684 C C . GLY A 1 87 ? 10.510 -12.428 -15.176 1.00 88.44 87 GLY A C 1
ATOM 685 O O . GLY A 1 87 ? 9.909 -11.448 -14.736 1.00 88.44 87 GLY A O 1
ATOM 686 N N . ILE A 1 88 ? 10.115 -13.673 -14.892 1.00 88.69 88 ILE A N 1
ATOM 687 C CA . ILE A 1 88 ? 8.913 -13.946 -14.085 1.00 88.69 88 ILE A CA 1
ATOM 688 C C . ILE A 1 88 ? 9.039 -13.419 -12.648 1.00 88.69 88 ILE A C 1
ATOM 690 O O . ILE A 1 88 ? 8.064 -12.938 -12.082 1.00 88.69 88 ILE A O 1
ATOM 694 N N . VAL A 1 89 ? 10.247 -13.445 -12.075 1.00 90.69 89 VAL A N 1
ATOM 695 C CA . VAL A 1 89 ? 10.525 -12.914 -10.729 1.00 90.69 89 VAL A CA 1
ATOM 696 C C . VAL A 1 89 ? 10.238 -11.420 -10.660 1.00 90.69 89 VAL A C 1
ATOM 698 O O . VAL A 1 89 ? 9.689 -10.949 -9.672 1.00 90.69 89 VAL A O 1
ATOM 701 N N . ASP A 1 90 ? 10.571 -10.690 -11.721 1.00 90.62 90 ASP A N 1
ATOM 702 C CA . ASP A 1 90 ? 10.379 -9.247 -11.814 1.00 90.62 90 ASP A CA 1
ATOM 703 C C . ASP A 1 90 ? 8.888 -8.881 -11.867 1.00 90.62 90 ASP A C 1
ATOM 705 O O . ASP A 1 90 ? 8.413 -8.045 -11.095 1.00 90.62 90 ASP A O 1
ATOM 709 N N . VAL A 1 91 ? 8.121 -9.607 -12.691 1.00 92.12 91 VAL A N 1
ATOM 710 C CA . VAL A 1 91 ? 6.655 -9.488 -12.754 1.00 92.12 91 VAL A CA 1
ATOM 711 C C . VAL A 1 91 ? 6.027 -9.783 -11.393 1.00 92.12 91 VAL A C 1
ATOM 713 O O . VAL A 1 91 ? 5.162 -9.037 -10.934 1.00 92.12 91 VAL A O 1
ATOM 716 N N . LEU A 1 92 ? 6.468 -10.854 -10.727 1.00 93.25 92 LEU A N 1
ATOM 717 C CA . LEU A 1 92 ? 5.953 -11.222 -9.412 1.00 93.25 92 LEU A CA 1
ATOM 718 C C . LEU A 1 92 ? 6.338 -10.187 -8.347 1.00 93.25 92 LEU A C 1
ATOM 720 O O . LEU A 1 92 ? 5.477 -9.803 -7.564 1.00 93.25 92 LEU A O 1
ATOM 724 N N . ALA A 1 93 ? 7.573 -9.684 -8.328 1.00 93.69 93 ALA A N 1
ATOM 725 C CA . ALA A 1 93 ? 8.013 -8.676 -7.363 1.00 93.69 93 ALA A CA 1
ATOM 726 C C . ALA A 1 93 ? 7.165 -7.397 -7.456 1.00 93.69 93 ALA A C 1
ATOM 728 O O . ALA A 1 93 ? 6.586 -6.958 -6.457 1.00 93.69 93 ALA A O 1
ATOM 729 N N . VAL A 1 94 ? 7.021 -6.841 -8.665 1.00 94.31 94 VAL A N 1
ATOM 730 C CA . VAL A 1 94 ? 6.191 -5.648 -8.900 1.00 94.31 94 VAL A CA 1
ATOM 731 C C . VAL A 1 94 ? 4.714 -5.951 -8.635 1.00 94.31 94 VAL A C 1
ATOM 733 O O . VAL A 1 94 ? 4.023 -5.152 -8.000 1.00 94.31 94 VAL A O 1
ATOM 736 N N . GLY A 1 95 ? 4.228 -7.117 -9.063 1.00 94.75 95 GLY A N 1
ATOM 737 C CA . GLY A 1 95 ? 2.846 -7.549 -8.864 1.00 94.75 95 GLY A CA 1
ATOM 738 C C . GLY A 1 95 ? 2.464 -7.670 -7.389 1.00 94.75 95 GLY A C 1
ATOM 739 O O . GLY A 1 95 ? 1.458 -7.097 -6.971 1.00 94.75 95 GLY A O 1
ATOM 740 N N . PHE A 1 96 ? 3.278 -8.351 -6.578 1.00 96.25 96 PHE A N 1
ATOM 741 C CA . PHE A 1 96 ? 3.051 -8.481 -5.137 1.00 96.25 96 PHE A CA 1
ATOM 742 C C . PHE A 1 96 ? 3.140 -7.131 -4.427 1.00 96.25 96 PHE A C 1
ATOM 744 O O . PHE A 1 96 ? 2.284 -6.841 -3.589 1.00 96.25 96 PHE A O 1
ATOM 751 N N . TYR A 1 97 ? 4.093 -6.272 -4.804 1.00 95.81 97 TYR A N 1
ATOM 752 C CA . TYR A 1 97 ? 4.183 -4.925 -4.245 1.00 95.81 97 TYR A CA 1
ATOM 753 C C . TYR A 1 97 ? 2.896 -4.127 -4.504 1.00 95.81 97 TYR A C 1
ATOM 755 O O . TYR A 1 97 ? 2.270 -3.625 -3.569 1.00 95.81 97 TYR A O 1
ATOM 763 N N . LEU A 1 98 ? 2.438 -4.078 -5.758 1.00 96.19 98 LEU A N 1
ATOM 764 C CA . LEU A 1 98 ? 1.222 -3.351 -6.129 1.00 96.19 98 LEU A CA 1
ATOM 765 C C . LEU A 1 98 ? -0.047 -3.984 -5.551 1.00 96.19 98 LEU A C 1
ATOM 767 O O . LEU A 1 98 ? -0.984 -3.260 -5.216 1.00 96.19 98 LEU A O 1
ATOM 771 N N . SER A 1 99 ? -0.070 -5.307 -5.359 1.00 97.00 99 SER A N 1
ATOM 772 C CA . SER A 1 99 ? -1.192 -6.009 -4.721 1.00 97.00 99 SER A CA 1
ATOM 773 C C . SER A 1 99 ? -1.449 -5.549 -3.283 1.00 97.00 99 SER A C 1
ATOM 775 O O . SER A 1 99 ? -2.582 -5.652 -2.813 1.00 97.00 99 SER A O 1
ATOM 777 N N . GLY A 1 100 ? -0.448 -4.953 -2.619 1.00 95.06 100 GLY A N 1
ATOM 778 C CA . GLY A 1 100 ? -0.579 -4.332 -1.299 1.00 95.06 100 GLY A CA 1
ATOM 779 C C . GLY A 1 100 ? -1.654 -3.241 -1.226 1.00 95.06 100 GLY A C 1
ATOM 780 O O . GLY A 1 100 ? -2.174 -2.965 -0.143 1.00 95.06 100 GLY A O 1
ATOM 781 N N . VAL A 1 101 ? -2.071 -2.684 -2.371 1.00 96.94 101 VAL A N 1
ATOM 782 C CA . VAL A 1 101 ? -3.198 -1.745 -2.441 1.00 96.94 101 VAL A CA 1
ATOM 783 C C . VAL A 1 101 ? -4.504 -2.383 -1.979 1.00 96.94 101 VAL A C 1
ATOM 785 O O . VAL A 1 101 ? -5.312 -1.705 -1.358 1.00 96.94 101 VAL A O 1
ATOM 788 N N . ILE A 1 102 ? -4.707 -3.681 -2.219 1.00 96.62 102 ILE A N 1
ATOM 789 C CA . ILE A 1 102 ? -5.943 -4.386 -1.868 1.00 96.62 102 ILE A CA 1
ATOM 790 C C . ILE A 1 102 ? -6.166 -4.364 -0.348 1.00 96.62 102 ILE A C 1
ATOM 792 O O . ILE A 1 102 ? -7.201 -3.850 0.083 1.00 96.62 102 ILE A O 1
ATOM 796 N N . PRO A 1 103 ? -5.236 -4.863 0.490 1.00 96.25 103 PRO A N 1
ATOM 797 C CA . PRO A 1 103 ? -5.423 -4.820 1.932 1.00 96.25 103 PRO A CA 1
ATOM 798 C C . PRO A 1 103 ? -5.337 -3.402 2.511 1.00 96.25 103 PRO A C 1
ATOM 800 O O . PRO A 1 103 ? -6.180 -3.060 3.336 1.00 96.25 103 PRO A O 1
ATOM 803 N N . LEU A 1 104 ? -4.394 -2.551 2.080 1.00 95.62 104 LEU A N 1
ATOM 804 C CA . LEU A 1 104 ? -4.266 -1.200 2.653 1.00 95.62 104 LEU A CA 1
ATOM 805 C C . LEU A 1 104 ? -5.458 -0.307 2.315 1.00 95.62 104 LEU A C 1
ATOM 807 O O . LEU A 1 104 ? -5.980 0.392 3.183 1.00 95.62 104 LEU A O 1
ATOM 811 N N . PHE A 1 105 ? -5.927 -0.336 1.069 1.00 96.44 105 PHE A N 1
ATOM 812 C CA . PHE A 1 105 ? -7.125 0.407 0.710 1.00 96.44 105 PHE A CA 1
ATOM 813 C C . PHE A 1 105 ? -8.375 -0.235 1.312 1.00 96.44 105 PHE A C 1
ATOM 815 O O . PHE A 1 105 ? -9.259 0.485 1.766 1.00 96.44 105 PHE A O 1
ATOM 822 N N . GLY A 1 106 ? -8.429 -1.568 1.414 1.00 95.75 106 GLY A N 1
ATOM 823 C CA . GLY A 1 106 ? -9.479 -2.284 2.143 1.00 95.75 106 GLY A CA 1
ATOM 824 C C . GLY A 1 106 ? -9.613 -1.817 3.596 1.00 95.75 106 GLY A C 1
ATOM 825 O O . GLY A 1 106 ? -10.727 -1.555 4.053 1.00 95.75 106 GLY A O 1
ATOM 826 N N . ILE A 1 107 ? -8.485 -1.615 4.283 1.00 95.00 107 ILE A N 1
ATOM 827 C CA . ILE A 1 107 ? -8.411 -0.995 5.613 1.00 95.00 107 ILE A CA 1
ATOM 828 C C . ILE A 1 107 ? -8.998 0.419 5.590 1.00 95.00 107 ILE A C 1
ATOM 830 O O . ILE A 1 107 ? -9.898 0.719 6.375 1.00 95.00 107 ILE A O 1
ATOM 834 N N . SER A 1 108 ? -8.558 1.283 4.669 1.00 95.75 108 SER A N 1
ATOM 835 C CA . SER A 1 108 ? -9.099 2.644 4.573 1.00 95.75 108 SER A CA 1
ATOM 836 C C . SER A 1 108 ? -10.611 2.649 4.344 1.00 95.75 108 SER A C 1
ATOM 838 O O . SER A 1 108 ? -11.319 3.398 5.012 1.00 95.75 108 SER A O 1
ATOM 840 N N . LEU A 1 109 ? -11.112 1.799 3.438 1.00 94.69 109 LEU A N 1
ATOM 841 C CA . LEU A 1 109 ? -12.537 1.662 3.119 1.00 94.69 109 LEU A CA 1
ATOM 842 C C . LEU A 1 109 ? -13.357 1.182 4.323 1.00 94.69 109 LEU A C 1
ATOM 844 O O . LEU A 1 109 ? -14.485 1.645 4.524 1.00 94.69 109 LEU A O 1
ATOM 848 N N . LEU A 1 110 ? -12.803 0.268 5.119 1.00 93.56 110 LEU A N 1
ATOM 849 C CA . LEU A 1 110 ? -13.408 -0.210 6.360 1.00 93.56 110 LEU A CA 1
ATOM 850 C C . LEU A 1 110 ? -13.505 0.917 7.393 1.00 93.56 110 LEU A C 1
ATOM 852 O O . LEU A 1 110 ? -14.565 1.128 7.983 1.00 93.56 110 LEU A O 1
ATOM 856 N N . GLU A 1 111 ? -12.437 1.697 7.549 1.00 91.56 111 GLU A N 1
ATOM 857 C CA . GLU A 1 111 ? -12.362 2.779 8.532 1.00 91.56 111 GLU A CA 1
ATOM 858 C C . GLU A 1 111 ? -13.256 3.985 8.193 1.00 91.56 111 GLU A C 1
ATOM 860 O O . GLU A 1 111 ? -13.841 4.607 9.089 1.00 91.56 111 GLU A O 1
ATOM 865 N N . ILE A 1 112 ? -13.447 4.301 6.909 1.00 92.62 112 ILE A N 1
ATOM 866 C CA . ILE A 1 112 ? -14.411 5.332 6.474 1.00 92.62 112 ILE A CA 1
ATOM 867 C C . ILE A 1 112 ? -15.865 4.828 6.429 1.00 92.62 112 ILE A C 1
ATOM 869 O O . ILE A 1 112 ? -16.776 5.608 6.156 1.00 92.62 112 ILE A O 1
ATOM 873 N N . GLY A 1 113 ? -16.110 3.540 6.699 1.00 88.56 113 GLY A N 1
ATOM 874 C CA . GLY A 1 113 ? -17.455 2.952 6.723 1.00 88.56 113 GLY A CA 1
ATOM 875 C C . GLY A 1 113 ? -18.061 2.669 5.341 1.00 88.56 113 GLY A C 1
ATOM 876 O O . GLY A 1 113 ? -19.281 2.505 5.212 1.00 88.56 113 GLY A O 1
ATOM 877 N N . LEU A 1 114 ? -17.235 2.613 4.291 1.00 90.62 114 LEU A N 1
ATOM 878 C CA . LEU A 1 114 ? -17.656 2.127 2.973 1.00 90.62 114 LEU A CA 1
ATOM 879 C C . LEU A 1 114 ? -17.655 0.595 2.912 1.00 90.62 114 LEU A C 1
ATOM 881 O O . LEU A 1 114 ? -18.530 0.016 2.271 1.00 90.62 114 LEU A O 1
ATOM 885 N N . LEU A 1 115 ? -16.737 -0.058 3.628 1.00 87.19 115 LEU A N 1
ATOM 886 C CA . LEU A 1 115 ? -16.691 -1.509 3.802 1.00 87.19 115 LEU A CA 1
ATOM 887 C C . LEU A 1 115 ? -17.201 -1.900 5.201 1.00 87.19 115 LEU A C 1
ATOM 889 O O . LEU A 1 115 ? -17.052 -1.148 6.159 1.00 87.19 115 LEU A O 1
ATOM 893 N N . GLY A 1 116 ? -17.830 -3.074 5.333 1.00 80.94 116 GLY A N 1
ATOM 894 C CA . GLY A 1 116 ? -18.296 -3.579 6.634 1.00 80.94 116 GLY A CA 1
ATOM 895 C C . GLY A 1 116 ? -19.523 -2.861 7.212 1.00 80.94 116 GLY A C 1
ATOM 896 O O . GLY A 1 116 ? -19.705 -2.827 8.430 1.00 80.94 116 GLY A O 1
ATOM 897 N N . ARG A 1 117 ? -20.383 -2.291 6.357 1.00 80.62 117 ARG A N 1
ATOM 898 C CA . ARG A 1 117 ? -21.677 -1.728 6.775 1.00 80.62 117 ARG A CA 1
ATOM 899 C C . ARG A 1 117 ? -22.538 -2.816 7.424 1.00 80.62 117 ARG A C 1
ATOM 901 O O . ARG A 1 117 ? -22.716 -3.882 6.848 1.00 80.62 117 ARG A O 1
ATOM 908 N N . GLY A 1 118 ? -23.040 -2.549 8.629 1.00 79.12 118 GLY A N 1
ATOM 909 C CA . GLY A 1 118 ? -23.846 -3.499 9.407 1.00 79.12 118 GLY A CA 1
ATOM 910 C C . GLY A 1 118 ? -23.049 -4.504 10.248 1.00 79.12 118 GLY A C 1
ATOM 911 O O . GLY A 1 118 ? -23.659 -5.245 11.009 1.00 79.12 118 GLY A O 1
ATOM 912 N N . LYS A 1 119 ? -21.711 -4.514 10.165 1.00 85.75 119 LYS A N 1
ATOM 913 C CA . LYS A 1 119 ? -20.865 -5.303 11.070 1.00 85.75 119 LYS A CA 1
ATOM 914 C C . LYS A 1 119 ? -20.741 -4.630 12.434 1.00 85.75 119 LYS A C 1
ATOM 916 O O . LYS A 1 119 ? -20.653 -3.401 12.523 1.00 85.75 119 LYS A O 1
ATOM 921 N N . THR A 1 120 ? -20.670 -5.444 13.479 1.00 86.12 120 THR A N 1
ATOM 922 C CA . THR A 1 120 ? -20.300 -5.007 14.830 1.00 86.12 120 THR A CA 1
ATOM 923 C C . THR A 1 120 ? -18.857 -4.492 14.861 1.00 86.12 120 THR A C 1
ATOM 925 O O . THR A 1 120 ? -18.048 -4.794 13.981 1.00 86.12 120 THR A O 1
ATOM 928 N N . GLU A 1 121 ? -18.501 -3.722 15.889 1.00 81.81 121 GLU A N 1
ATOM 929 C CA . GLU A 1 121 ? -17.137 -3.193 16.030 1.00 81.81 121 GLU A CA 1
ATOM 930 C C . GLU A 1 121 ? -16.078 -4.300 16.149 1.00 81.81 121 GLU A C 1
ATOM 932 O O . GLU A 1 121 ? -14.979 -4.160 15.616 1.00 81.81 121 GLU A O 1
ATOM 937 N N . GLU A 1 122 ? -16.420 -5.432 16.768 1.00 83.12 122 GLU A N 1
ATOM 938 C CA . GLU A 1 122 ? -15.522 -6.585 16.873 1.00 83.12 122 GLU A CA 1
ATOM 939 C C . GLU A 1 122 ? -15.307 -7.275 15.517 1.00 83.12 122 GLU A C 1
ATOM 941 O O . GLU A 1 122 ? -14.192 -7.664 15.173 1.00 83.12 122 GLU A O 1
ATOM 946 N N . GLU A 1 123 ? -16.355 -7.404 14.702 1.00 87.19 123 GLU A N 1
ATOM 947 C CA . GLU A 1 123 ? -16.227 -7.961 13.354 1.00 87.19 123 GLU A CA 1
ATOM 948 C C . GLU A 1 123 ? -15.421 -7.054 12.427 1.00 87.19 123 GLU A C 1
ATOM 950 O O . GLU A 1 123 ? -14.667 -7.557 11.593 1.00 87.19 123 GLU A O 1
ATOM 955 N N . LYS A 1 124 ? -15.557 -5.729 12.562 1.00 88.25 124 LYS A N 1
ATOM 956 C CA . LYS A 1 124 ? -14.714 -4.784 11.822 1.00 88.25 124 LYS A CA 1
ATOM 957 C C . LYS A 1 124 ? -13.255 -4.943 12.222 1.00 88.25 124 LYS A C 1
ATOM 959 O O . LYS A 1 124 ? -12.426 -5.068 11.333 1.00 88.25 124 LYS A O 1
ATOM 964 N N . LEU A 1 125 ? -12.947 -5.042 13.515 1.00 86.81 125 LEU A N 1
ATOM 965 C CA . LEU A 1 125 ? -11.578 -5.315 13.969 1.00 86.81 125 LEU A CA 1
ATOM 966 C C . LEU A 1 125 ? -11.021 -6.622 13.397 1.00 86.81 125 LEU A C 1
ATOM 968 O O . LEU A 1 125 ? -9.897 -6.652 12.914 1.00 86.81 125 LEU A O 1
ATOM 972 N N . LYS A 1 126 ? -11.816 -7.699 13.354 1.00 89.00 126 LYS A N 1
ATOM 973 C CA . LYS A 1 126 ? -11.382 -8.960 12.723 1.00 89.00 126 LYS A CA 1
ATOM 974 C C . LYS A 1 126 ? -11.029 -8.768 11.248 1.00 89.00 126 LYS A C 1
ATOM 976 O O . LYS A 1 126 ? -9.983 -9.231 10.808 1.00 89.00 126 LYS A O 1
ATOM 981 N N . VAL A 1 127 ? -11.877 -8.076 10.486 1.00 91.88 127 VAL A N 1
ATOM 982 C CA . VAL A 1 127 ? -11.611 -7.784 9.066 1.00 91.88 127 VAL A CA 1
ATOM 983 C C . VAL A 1 127 ? -10.374 -6.894 8.911 1.00 91.88 127 VAL A C 1
ATOM 985 O O . VAL A 1 127 ? -9.547 -7.146 8.039 1.00 91.88 127 VAL A O 1
ATOM 988 N N . HIS A 1 128 ? -10.226 -5.894 9.778 1.00 92.06 128 HIS A N 1
ATOM 989 C CA . HIS A 1 128 ? -9.085 -4.988 9.802 1.00 92.06 128 HIS A CA 1
ATOM 990 C C . HIS A 1 128 ? -7.772 -5.750 10.035 1.00 92.06 128 HIS A C 1
ATOM 992 O O . HIS A 1 128 ? -6.861 -5.684 9.210 1.00 92.06 128 HIS A O 1
ATOM 998 N N . ALA A 1 129 ? -7.719 -6.575 11.084 1.00 91.31 129 ALA A N 1
ATOM 999 C CA . ALA A 1 129 ? -6.577 -7.426 11.403 1.00 91.31 129 ALA A CA 1
ATOM 1000 C C . ALA A 1 129 ? -6.248 -8.430 10.283 1.00 91.31 129 ALA A C 1
ATOM 1002 O O . ALA A 1 129 ? -5.076 -8.658 9.983 1.00 91.31 129 ALA A O 1
ATOM 1003 N N . VAL A 1 130 ? -7.260 -9.000 9.617 1.00 94.00 130 VAL A N 1
ATOM 1004 C CA . VAL A 1 130 ? -7.055 -9.888 8.459 1.00 94.00 130 VAL A CA 1
ATOM 1005 C C . VAL A 1 130 ? -6.417 -9.139 7.291 1.00 94.00 130 VAL A C 1
ATOM 1007 O O . VAL A 1 130 ? -5.472 -9.651 6.694 1.00 94.00 130 VAL A O 1
ATOM 1010 N N . PHE A 1 131 ? -6.873 -7.924 6.974 1.00 95.81 131 PHE A N 1
ATOM 1011 C CA . PHE A 1 131 ? -6.232 -7.126 5.928 1.00 95.81 131 PHE A CA 1
ATOM 1012 C C . PHE A 1 131 ? -4.783 -6.786 6.273 1.00 95.81 131 PHE A C 1
ATOM 1014 O O . PHE A 1 131 ? -3.921 -6.916 5.407 1.00 95.81 131 PHE A O 1
ATOM 1021 N N . VAL A 1 132 ? -4.492 -6.427 7.526 1.00 93.56 132 VAL A N 1
ATOM 1022 C CA . VAL A 1 132 ? -3.112 -6.206 7.982 1.00 93.56 132 VAL A CA 1
ATOM 1023 C C . VAL A 1 132 ? -2.265 -7.464 7.774 1.00 93.56 132 VAL A C 1
ATOM 1025 O O . VAL A 1 132 ? -1.180 -7.381 7.204 1.00 93.56 132 VAL A O 1
ATOM 1028 N N . ALA A 1 133 ? -2.764 -8.636 8.172 1.00 94.38 133 ALA A N 1
ATOM 1029 C CA . ALA A 1 133 ? -2.048 -9.898 7.993 1.00 94.38 133 ALA A CA 1
ATOM 1030 C C . ALA A 1 133 ? -1.771 -10.200 6.509 1.00 94.38 133 ALA A C 1
ATOM 1032 O O . ALA A 1 133 ? -0.647 -10.555 6.153 1.00 94.38 133 ALA A O 1
ATOM 1033 N N . ILE A 1 134 ? -2.765 -10.001 5.635 1.00 96.44 134 ILE A N 1
ATOM 1034 C CA . ILE A 1 134 ? -2.597 -10.151 4.181 1.00 96.44 134 ILE A CA 1
ATOM 1035 C C . ILE A 1 134 ? -1.534 -9.177 3.666 1.00 96.44 134 ILE A C 1
ATOM 1037 O O . ILE A 1 134 ? -0.652 -9.597 2.918 1.00 96.44 134 ILE A O 1
ATOM 1041 N N . PHE A 1 135 ? -1.585 -7.904 4.081 1.00 95.06 135 PHE A N 1
ATOM 1042 C CA . PHE A 1 135 ? -0.599 -6.897 3.688 1.00 95.06 135 PHE A CA 1
ATOM 1043 C C . PHE A 1 135 ? 0.822 -7.311 4.073 1.00 95.06 135 PHE A C 1
ATOM 1045 O O . PHE A 1 135 ? 1.715 -7.264 3.230 1.00 95.06 135 PHE A O 1
ATOM 1052 N N . LEU A 1 136 ? 1.026 -7.763 5.314 1.00 93.69 136 LEU A N 1
ATOM 1053 C CA . LEU A 1 136 ? 2.336 -8.214 5.779 1.00 93.69 136 LEU A CA 1
ATOM 1054 C C . LEU A 1 136 ? 2.873 -9.345 4.898 1.00 93.69 136 LEU A C 1
ATOM 1056 O O . LEU A 1 136 ? 4.024 -9.278 4.477 1.00 93.69 136 LEU A O 1
ATOM 1060 N N . VAL A 1 137 ? 2.049 -10.338 4.554 1.00 96.12 137 VAL A N 1
ATOM 1061 C CA . VAL A 1 137 ? 2.477 -11.444 3.683 1.00 96.12 137 VAL A CA 1
ATOM 1062 C C . VAL A 1 137 ? 2.862 -10.940 2.292 1.00 96.12 137 VAL A C 1
ATOM 1064 O O . VAL A 1 137 ? 3.973 -11.212 1.838 1.00 96.12 137 VAL A O 1
ATOM 1067 N N . VAL A 1 138 ? 1.988 -10.189 1.614 1.00 96.00 138 VAL A N 1
ATOM 1068 C CA . VAL A 1 138 ? 2.262 -9.754 0.230 1.00 96.00 138 VAL A CA 1
ATOM 1069 C C . VAL A 1 138 ? 3.444 -8.789 0.150 1.00 96.00 138 VAL A C 1
ATOM 1071 O O . VAL A 1 138 ? 4.251 -8.900 -0.772 1.00 96.00 138 VAL A O 1
ATOM 1074 N N . ALA A 1 139 ? 3.602 -7.899 1.136 1.00 93.50 139 ALA A N 1
ATOM 1075 C CA . ALA A 1 139 ? 4.729 -6.975 1.207 1.00 93.50 139 ALA A CA 1
ATOM 1076 C C . ALA A 1 139 ? 6.054 -7.723 1.408 1.00 93.50 139 ALA A C 1
ATOM 1078 O O . ALA A 1 139 ? 7.028 -7.444 0.711 1.00 93.50 139 ALA A O 1
ATOM 1079 N N . HIS A 1 140 ? 6.094 -8.718 2.301 1.00 94.75 140 HIS A N 1
ATOM 1080 C CA . HIS A 1 140 ? 7.301 -9.522 2.504 1.00 94.75 140 HIS A CA 1
ATOM 1081 C C . HIS A 1 140 ? 7.651 -10.353 1.267 1.00 94.75 140 HIS A C 1
ATOM 1083 O O . HIS A 1 140 ? 8.821 -10.415 0.891 1.00 94.75 140 HIS A O 1
ATOM 1089 N N . VAL A 1 141 ? 6.659 -10.945 0.591 1.00 95.25 141 VAL A N 1
ATOM 1090 C CA . VAL A 1 141 ? 6.891 -11.659 -0.675 1.00 95.25 141 VAL A CA 1
ATOM 1091 C C . VAL A 1 141 ? 7.475 -10.714 -1.728 1.00 95.25 141 VAL A C 1
ATOM 1093 O O . VAL A 1 141 ? 8.468 -11.064 -2.361 1.00 95.25 141 VAL A O 1
ATOM 1096 N N . ALA A 1 142 ? 6.930 -9.502 -1.872 1.00 93.81 142 ALA A N 1
ATOM 1097 C CA . ALA A 1 142 ? 7.460 -8.499 -2.795 1.00 93.81 142 ALA A CA 1
ATOM 1098 C C . ALA A 1 142 ? 8.924 -8.139 -2.497 1.00 93.81 142 ALA A C 1
ATOM 1100 O O . ALA A 1 142 ? 9.738 -8.072 -3.414 1.00 93.81 142 ALA A O 1
ATOM 1101 N N . MET A 1 143 ? 9.272 -7.966 -1.218 1.00 92.38 143 MET A N 1
ATOM 1102 C CA . MET A 1 143 ? 10.640 -7.668 -0.785 1.00 92.38 143 MET A CA 1
ATOM 1103 C C . MET A 1 143 ? 11.611 -8.808 -1.094 1.00 92.38 143 MET A C 1
ATOM 1105 O O . MET A 1 143 ? 12.689 -8.569 -1.638 1.00 92.38 143 MET A O 1
ATOM 1109 N N . ILE A 1 144 ? 11.224 -10.048 -0.783 1.00 92.75 144 ILE A N 1
ATOM 1110 C CA . ILE A 1 144 ? 12.046 -11.232 -1.055 1.00 92.75 144 ILE A CA 1
ATOM 1111 C C . ILE A 1 144 ? 12.278 -11.365 -2.561 1.00 92.75 144 ILE A C 1
ATOM 1113 O O . ILE A 1 144 ? 13.425 -11.441 -2.995 1.00 92.75 144 ILE A O 1
ATOM 1117 N N . LEU A 1 145 ? 11.207 -11.346 -3.361 1.00 91.69 145 LEU A N 1
ATOM 1118 C CA . LEU A 1 145 ? 11.301 -11.487 -4.816 1.00 91.69 145 LEU A CA 1
ATOM 1119 C C . LEU A 1 145 ? 12.023 -10.307 -5.467 1.00 91.69 145 LEU A C 1
ATOM 1121 O O . LEU A 1 145 ? 12.759 -10.500 -6.427 1.00 91.69 145 LEU A O 1
ATOM 1125 N N . GLY A 1 146 ? 11.865 -9.102 -4.924 1.00 87.94 146 GLY A N 1
ATOM 1126 C CA . GLY A 1 146 ? 12.560 -7.914 -5.392 1.00 87.94 146 GLY A CA 1
ATOM 1127 C C . GLY A 1 146 ? 14.077 -8.070 -5.353 1.00 87.94 146 GLY A C 1
ATOM 1128 O O . GLY A 1 146 ? 14.761 -7.710 -6.312 1.00 87.94 146 GLY A O 1
ATOM 1129 N N . MET A 1 147 ? 14.594 -8.617 -4.252 1.00 88.44 147 MET A N 1
ATOM 1130 C CA . MET A 1 147 ? 16.030 -8.810 -4.038 1.00 88.44 147 MET A CA 1
ATOM 1131 C C . MET A 1 147 ? 16.601 -10.039 -4.761 1.00 88.44 147 MET A C 1
ATOM 1133 O O . MET A 1 147 ? 17.823 -10.187 -4.826 1.00 88.44 147 MET A O 1
ATOM 1137 N N . LEU A 1 148 ? 15.755 -10.922 -5.303 1.00 86.62 148 LEU A N 1
ATOM 1138 C CA . LEU A 1 148 ? 16.211 -12.055 -6.103 1.00 86.62 148 LEU A CA 1
ATOM 1139 C C . LEU A 1 148 ? 16.730 -11.594 -7.468 1.00 86.62 148 LEU A C 1
ATOM 1141 O O . LEU A 1 148 ? 16.234 -10.641 -8.066 1.00 86.62 148 LEU A O 1
ATOM 1145 N N . ASN A 1 149 ? 17.712 -12.328 -7.992 1.00 82.69 149 ASN A N 1
ATOM 1146 C CA . ASN A 1 149 ? 18.151 -12.147 -9.369 1.00 82.69 149 ASN A CA 1
ATOM 1147 C C . ASN A 1 149 ? 17.015 -12.590 -10.320 1.00 82.69 149 ASN A C 1
ATOM 1149 O O . ASN A 1 149 ? 16.597 -13.754 -10.253 1.00 82.69 149 ASN A O 1
ATOM 1153 N N . PRO A 1 150 ? 16.514 -11.708 -11.204 1.00 79.38 150 PRO A N 1
ATOM 1154 C CA . PRO A 1 150 ? 15.408 -12.038 -12.095 1.00 79.38 150 PRO A CA 1
ATOM 1155 C C . PRO A 1 150 ? 15.740 -13.142 -13.116 1.00 79.38 150 PRO A C 1
ATOM 1157 O O . PRO A 1 150 ? 14.826 -13.823 -13.586 1.00 79.38 150 PRO A O 1
ATOM 1160 N N . ASP A 1 151 ? 17.026 -13.400 -13.373 1.00 79.69 151 ASP A N 1
ATOM 1161 C CA . ASP A 1 151 ? 17.499 -14.380 -14.359 1.00 79.69 151 ASP A CA 1
ATOM 1162 C C . ASP A 1 151 ? 17.457 -15.842 -13.858 1.00 79.69 151 ASP A C 1
ATOM 1164 O O . ASP A 1 151 ? 17.678 -16.771 -14.644 1.00 79.69 151 ASP A O 1
ATOM 1168 N N . ILE A 1 152 ? 17.161 -16.077 -12.567 1.00 77.75 152 ILE A N 1
ATOM 1169 C CA . ILE A 1 152 ? 17.193 -17.417 -11.934 1.00 77.75 152 ILE A CA 1
ATOM 1170 C C . ILE A 1 152 ? 16.276 -18.415 -12.655 1.00 77.75 152 ILE A C 1
ATOM 1172 O O . ILE A 1 152 ? 16.629 -19.582 -12.801 1.00 77.75 152 ILE A O 1
ATOM 1176 N N . PHE A 1 153 ? 15.124 -17.959 -13.153 1.00 69.50 153 PHE A N 1
ATOM 1177 C CA . PHE A 1 153 ? 14.181 -18.807 -13.891 1.00 69.50 153 PHE A CA 1
ATOM 1178 C C . PHE A 1 153 ? 14.276 -18.653 -15.416 1.00 69.50 153 PHE A C 1
ATOM 1180 O O . PHE A 1 153 ? 13.620 -19.399 -16.141 1.00 69.50 153 PHE A O 1
ATOM 1187 N N . ALA A 1 154 ? 15.116 -17.744 -15.924 1.00 62.53 154 ALA A N 1
ATOM 1188 C CA . ALA A 1 154 ? 15.350 -17.591 -17.363 1.00 62.53 154 ALA A CA 1
ATOM 1189 C C . ALA A 1 154 ? 16.168 -18.760 -17.955 1.00 62.53 154 ALA A C 1
ATOM 1191 O O . ALA A 1 154 ? 16.097 -19.025 -19.151 1.00 62.53 154 ALA A O 1
ATOM 1192 N N . HIS A 1 155 ? 16.887 -19.517 -17.117 1.00 51.34 155 HIS A N 1
ATOM 1193 C CA . HIS A 1 155 ? 17.732 -20.648 -17.528 1.00 51.34 155 HIS A CA 1
ATOM 1194 C C . HIS A 1 155 ? 17.003 -22.010 -17.576 1.00 51.34 155 HIS A C 1
ATOM 1196 O O . HIS A 1 155 ? 17.643 -23.046 -17.732 1.00 51.34 155 HIS A O 1
ATOM 1202 N N . GLY A 1 156 ? 15.669 -22.040 -17.473 1.00 49.03 156 GLY A N 1
ATOM 1203 C CA . GLY A 1 156 ? 14.878 -23.279 -17.551 1.00 49.03 156 GLY A CA 1
ATOM 1204 C C . GLY A 1 156 ? 14.483 -23.735 -18.966 1.00 49.03 156 GLY A C 1
ATOM 1205 O O . GLY A 1 156 ? 13.852 -24.778 -19.101 1.00 49.03 156 GLY A O 1
ATOM 1206 N N . GLY A 1 157 ? 14.808 -22.966 -20.014 1.00 46.94 157 GLY A N 1
ATOM 1207 C CA . GLY A 1 157 ? 14.319 -23.192 -21.387 1.00 46.94 157 GLY A CA 1
ATOM 1208 C C . GLY A 1 157 ? 15.319 -23.789 -22.386 1.00 46.94 157 GLY A C 1
ATOM 1209 O O . GLY A 1 157 ? 14.937 -24.087 -23.512 1.00 46.94 157 GLY A O 1
ATOM 1210 N N . SER A 1 158 ? 16.584 -23.983 -22.011 1.00 45.50 158 SER A N 1
ATOM 1211 C CA . SER A 1 158 ? 17.662 -24.433 -22.912 1.00 45.50 158 SER A CA 1
ATOM 1212 C C . SER A 1 158 ? 18.253 -25.787 -22.496 1.00 45.50 158 SER A C 1
ATOM 1214 O O . SER A 1 158 ? 19.465 -25.980 -22.488 1.00 45.50 158 SER A O 1
ATOM 1216 N N . GLY A 1 159 ? 17.379 -26.737 -22.145 1.00 43.38 159 GLY A N 1
ATOM 1217 C CA . GLY A 1 159 ? 17.748 -28.092 -21.709 1.00 43.38 159 GLY A CA 1
ATOM 1218 C C . GLY A 1 159 ? 16.937 -29.232 -22.336 1.00 43.38 159 GLY A C 1
ATOM 1219 O O . GLY A 1 159 ? 16.912 -30.321 -21.775 1.00 43.38 159 GLY A O 1
ATOM 1220 N N . MET A 1 160 ? 16.261 -29.009 -23.470 1.00 45.75 160 MET A N 1
ATOM 1221 C CA . MET A 1 160 ? 15.625 -30.075 -24.262 1.00 45.75 160 MET A CA 1
ATOM 1222 C C . MET A 1 160 ? 15.864 -29.864 -25.761 1.00 45.75 160 MET A C 1
ATOM 1224 O O . MET A 1 160 ? 14.969 -29.493 -26.511 1.00 45.75 160 MET A O 1
ATOM 1228 N N . ALA A 1 161 ? 17.102 -30.099 -26.182 1.00 39.75 161 ALA A N 1
ATOM 1229 C CA . ALA A 1 161 ? 17.443 -30.475 -27.550 1.00 39.75 161 ALA A CA 1
ATOM 1230 C C . ALA A 1 161 ? 18.724 -31.320 -27.477 1.00 39.75 161 ALA A C 1
ATOM 1232 O O . ALA A 1 161 ? 19.834 -30.794 -27.535 1.00 39.75 161 ALA A O 1
ATOM 1233 N N . MET A 1 162 ? 18.535 -32.616 -27.224 1.00 41.34 162 MET A N 1
ATOM 1234 C CA . MET A 1 162 ? 19.451 -33.669 -27.669 1.00 41.34 162 MET A CA 1
ATOM 1235 C C . MET A 1 162 ? 18.954 -34.144 -29.028 1.00 41.34 162 MET A C 1
ATOM 1237 O O . MET A 1 162 ? 17.714 -34.289 -29.149 1.00 41.34 162 MET A O 1
#

pLDDT: mean 88.06, std 11.94, range [39.75, 97.75]

Sequence (162 aa):
MNMTHYMELLATNQPWNLIIFMAVPVILAETVAVSELFILFGRNLSGGLRRLNKIAGIIAGFYFVGIFIYLFKTAVIPLTAAGEWRGIVDVLAVGFYLSGVIPLFGISLLEIGLLGRGKTEEEKLKVHAVFVAIFLVVAHVAMILGMLNPDIFAHGGSGMAM

Secondary structure (DSSP, 8-state):
-PPPHHHHHHHTTTTHHHIIIIIHHHHHHHHHHHHHHHHHHHT--SSHHHHHHHHHHHHHHHHHHHHHHHHIIIIIHHHHHHT----HHHHHHHHHHHHTHHHHHHHHHHHTTSSSTT--HHHHHHHHHHHHHHHHHHHHHHHHHHHS-GGGGGGGSSS---

Organism: Thermincola potens (strain JR) (NCBI:txid635013)